Protein 1MDC (pdb70)

CATH classification: 2.40.128.20

B-factor: mean 20.48, std 18.62, range [4.1, 100.0]

Radius of gyration: 13.88 Å; Cα contacts (8 Å, |Δi|>4): 297; chains: 1; bounding box: 25×38×26 Å

Structure (mmCIF, N/CA/C/O backbone):
data_1MDC
#
_entry.id   1MDC
#
_cell.length_a   27.500
_cell.length_b   70.800
_cell.length_c   28.500
_cell.angle_alpha   90.00
_cell.angle_beta   90.50
_cell.angle_gamma   90.00
#
_symmetry.space_group_name_H-M   'P 1 21 1'
#
loop_
_entity.id
_entity.type
_entity.pdbx_description
1 polymer 'INSECT FATTY ACID BINDING PROTEIN'
2 non-polymer 'SULFATE ION'
3 non-polymer 'PALMITIC ACID'
4 water water
#
loop_
_atom_site.group_PDB
_atom_site.id
_atom_site.type_symbol
_atom_site.label_atom_id
_atom_site.label_alt_id
_atom_site.label_comp_id
_atom_site.label_asym_id
_atom_site.label_entity_id
_atom_site.label_seq_id
_atom_site.pdbx_PDB_ins_code
_atom_site.Cartn_x
_atom_site.Cartn_y
_atom_site.Cartn_z
_atom_site.occupancy
_atom_site.B_iso_or_equiv
_atom_site.auth_seq_id
_atom_site.auth_comp_id
_atom_site.auth_asym_id
_atom_site.auth_atom_id
_atom_site.pdbx_PDB_model_num
ATOM 4 N N . SER A 1 2 ? 9.847 38.171 5.060 1.00 8.29 1 SER A N 1
ATOM 5 C CA . SER A 1 2 ? 9.559 38.143 6.508 1.00 10.33 1 SER A CA 1
ATOM 6 C C . SER A 1 2 ? 10.176 36.931 7.227 1.00 9.16 1 SER A C 1
ATOM 7 O O . SER A 1 2 ? 10.474 36.929 8.417 1.00 14.09 1 SER A O 1
ATOM 10 N N . TYR A 1 3 ? 10.357 35.863 6.481 1.00 10.66 2 TYR A N 1
ATOM 11 C CA . TYR A 1 3 ? 10.911 34.638 7.026 1.00 8.89 2 TYR A CA 1
ATOM 12 C C . TYR A 1 3 ? 12.413 34.665 7.268 1.00 11.82 2 TYR A C 1
ATOM 13 O O . TYR A 1 3 ? 12.926 33.885 8.072 1.00 11.94 2 TYR A O 1
ATOM 22 N N . LEU A 1 4 ? 13.124 35.542 6.565 1.00 9.76 3 LEU A N 1
ATOM 23 C CA . LEU A 1 4 ? 14.556 35.621 6.733 1.00 8.89 3 LEU A CA 1
ATOM 24 C C . LEU A 1 4 ? 14.937 35.889 8.175 1.00 14.14 3 LEU A C 1
ATOM 25 O O . LEU A 1 4 ? 14.356 36.759 8.807 1.00 12.33 3 LEU A O 1
ATOM 30 N N . GLY A 1 5 ? 15.906 35.138 8.714 1.00 8.75 4 GLY A N 1
ATOM 31 C CA . GLY A 1 5 ? 16.378 35.297 10.097 1.00 8.39 4 GLY A CA 1
ATOM 32 C C . GLY A 1 5 ? 15.525 34.685 11.211 1.00 11.43 4 GLY A C 1
ATOM 33 O O . GLY A 1 5 ? 15.936 34.738 12.364 1.00 16.90 4 GLY A O 1
ATOM 34 N N . LYS A 1 6 ? 14.355 34.103 10.896 1.00 10.72 5 LYS A N 1
ATOM 35 C CA . LYS A 1 6 ? 13.521 33.501 11.921 1.00 7.09 5 LYS A CA 1
ATOM 36 C C . LYS A 1 6 ? 13.888 32.025 12.053 1.00 12.28 5 LYS A C 1
ATOM 37 O O . LYS A 1 6 ? 14.275 31.393 11.067 1.00 13.39 5 LYS A O 1
ATOM 43 N N . VAL A 1 7 ? 13.753 31.469 13.252 1.00 11.32 6 VAL A N 1
ATOM 44 C CA . VAL A 1 7 ? 14.061 30.060 13.413 1.00 11.21 6 VAL A CA 1
ATOM 45 C C . VAL A 1 7 ? 12.720 29.311 13.370 1.00 13.63 6 VAL A C 1
ATOM 46 O O . VAL A 1 7 ? 11.820 29.621 14.140 1.00 13.70 6 VAL A O 1
ATOM 50 N N . TYR A 1 8 ? 12.573 28.343 12.467 1.00 9.38 7 TYR A N 1
ATOM 51 C CA . TYR A 1 8 ? 11.352 27.565 12.364 1.00 7.87 7 TYR A CA 1
ATOM 52 C C . TYR A 1 8 ? 11.633 26.187 12.958 1.00 7.33 7 TYR A C 1
ATOM 53 O O . TYR A 1 8 ? 12.650 25.577 12.657 1.00 11.46 7 TYR A O 1
ATOM 62 N N . SER A 1 9 ? 10.733 25.727 13.810 1.00 8.97 8 SER A N 1
ATOM 63 C CA . SER A 1 9 ? 10.856 24.439 14.476 1.00 7.59 8 SER A CA 1
ATOM 64 C C . SER A 1 9 ? 9.735 23.512 14.033 1.00 20.97 8 SER A C 1
ATOM 65 O O . SER A 1 9 ? 8.581 23.917 13.895 1.00 11.00 8 SER A O 1
ATOM 68 N N . LEU A 1 10 ? 10.064 22.243 13.840 1.00 10.61 9 LEU A N 1
ATOM 69 C CA . LEU A 1 10 ? 9.054 21.282 13.429 1.00 8.82 9 LEU A CA 1
ATOM 70 C C . LEU A 1 10 ? 7.937 21.078 14.440 1.00 11.51 9 LEU A C 1
ATOM 71 O O . LEU A 1 10 ? 8.195 20.824 15.621 1.00 17.79 9 LEU A O 1
ATOM 76 N N . VAL A 1 11 ? 6.695 21.173 13.967 1.00 11.63 10 VAL A N 1
ATOM 77 C CA . VAL A 1 11 ? 5.558 20.980 14.838 1.00 11.13 10 VAL A CA 1
ATOM 78 C C . VAL A 1 11 ? 4.781 19.709 14.525 1.00 11.28 10 VAL A C 1
ATOM 79 O O . VAL A 1 11 ? 4.170 19.146 15.402 1.00 16.66 10 VAL A O 1
ATOM 83 N N . LYS A 1 12 ? 4.799 19.244 13.287 1.00 8.86 11 LYS A N 1
ATOM 84 C CA . LYS A 1 12 ? 4.057 18.032 12.922 1.00 17.13 11 LYS A CA 1
ATOM 85 C C . LYS A 1 12 ? 4.463 17.587 11.528 1.00 18.66 11 LYS A C 1
ATOM 86 O O . LYS A 1 12 ? 5.005 18.379 10.758 1.00 12.26 11 LYS A O 1
ATOM 92 N N . GLN A 1 13 ? 4.216 16.333 11.183 1.00 10.14 12 GLN A N 1
ATOM 93 C CA . GLN A 1 13 ? 4.575 15.873 9.849 1.00 7.25 12 GLN A CA 1
ATOM 94 C C . GLN A 1 13 ? 3.637 14.721 9.496 1.00 13.16 12 GLN A C 1
ATOM 95 O O . GLN A 1 13 ? 3.132 14.073 10.430 1.00 11.99 12 GLN A O 1
ATOM 101 N N . GLU A 1 14 ? 3.409 14.487 8.189 1.00 9.71 13 GLU A N 1
ATOM 102 C CA . GLU A 1 14 ? 2.532 13.436 7.722 1.00 13.24 13 GLU A CA 1
ATOM 103 C C . GLU A 1 14 ? 3.181 12.683 6.587 1.00 13.68 13 GLU A C 1
ATOM 104 O O . GLU A 1 14 ? 3.794 13.317 5.742 1.00 8.93 13 GLU A O 1
ATOM 110 N N . ASN A 1 15 ? 3.035 11.346 6.571 1.00 11.32 14 ASN A N 1
ATOM 111 C CA . ASN A 1 15 ? 3.589 10.496 5.517 1.00 6.33 14 ASN A CA 1
ATOM 112 C C . ASN A 1 15 ? 5.090 10.582 5.349 1.00 4.67 14 ASN A C 1
ATOM 113 O O . ASN A 1 15 ? 5.613 10.205 4.302 1.00 9.56 14 ASN A O 1
ATOM 118 N N . PHE A 1 16 ? 5.788 11.070 6.372 1.00 10.12 15 PHE A N 1
ATOM 119 C CA . PHE A 1 16 ? 7.229 11.179 6.266 1.00 9.17 15 PHE A CA 1
ATOM 120 C C . PHE A 1 16 ? 7.893 9.803 6.259 1.00 7.84 15 PHE A C 1
ATOM 121 O O . PHE A 1 16 ? 8.854 9.554 5.563 1.00 10.69 15 PHE A O 1
ATOM 129 N N . ASP A 1 17 ? 7.376 8.885 7.031 1.00 8.59 16 ASP A N 1
ATOM 130 C CA . ASP A 1 17 ? 7.979 7.562 7.034 1.00 14.19 16 ASP A CA 1
ATOM 131 C C . ASP A 1 17 ? 7.889 6.912 5.650 1.00 6.12 16 ASP A C 1
ATOM 132 O O . ASP A 1 17 ? 8.789 6.230 5.164 1.00 13.01 16 ASP A O 1
ATOM 137 N N . GLY A 1 18 ? 6.762 7.140 4.990 1.00 10.65 17 GLY A N 1
ATOM 138 C CA . GLY A 1 18 ? 6.503 6.607 3.664 1.00 9.04 17 GLY A CA 1
ATOM 139 C C . GLY A 1 18 ? 7.477 7.142 2.680 1.00 9.37 17 GLY A C 1
ATOM 140 O O . GLY A 1 18 ? 8.005 6.423 1.837 1.00 8.91 17 GLY A O 1
ATOM 141 N N . PHE A 1 19 ? 7.730 8.434 2.796 1.00 8.37 18 PHE A N 1
ATOM 142 C CA . PHE A 1 19 ? 8.683 9.022 1.892 1.00 8.06 18 PHE A CA 1
ATOM 143 C C . PHE A 1 19 ? 10.090 8.447 2.142 1.00 6.66 18 PHE A C 1
ATOM 144 O O . PHE A 1 19 ? 10.820 8.181 1.200 1.00 8.82 18 PHE A O 1
ATOM 152 N N . LEU A 1 20 ? 10.500 8.275 3.400 1.00 8.06 19 LEU A N 1
ATOM 153 C CA . LEU A 1 20 ? 11.841 7.760 3.663 1.00 8.49 19 LEU A CA 1
ATOM 154 C C . LEU A 1 20 ? 12.020 6.332 3.172 1.00 9.66 19 LEU A C 1
ATOM 155 O O . LEU A 1 20 ? 13.112 5.929 2.758 1.00 13.95 19 LEU A O 1
ATOM 160 N N . LYS A 1 21 ? 10.933 5.560 3.213 1.00 10.15 20 LYS A N 1
ATOM 161 C CA . LYS A 1 21 ? 10.997 4.173 2.746 1.00 7.15 20 LYS A CA 1
ATOM 162 C C . LYS A 1 21 ? 11.275 4.164 1.253 1.00 10.01 20 LYS A C 1
ATOM 163 O O . LYS A 1 21 ? 12.058 3.400 0.719 1.00 16.37 20 LYS A O 1
ATOM 169 N N . SER A 1 22 ? 10.623 5.056 0.555 1.00 11.95 21 SER A N 1
ATOM 170 C CA . SER A 1 22 ? 10.792 5.160 -0.876 1.00 6.66 21 SER A CA 1
ATOM 171 C C . SER A 1 22 ? 12.189 5.589 -1.249 1.00 9.73 21 SER A C 1
ATOM 172 O O . SER A 1 22 ? 12.586 5.506 -2.416 1.00 9.34 21 SER A O 1
ATOM 175 N N . ALA A 1 23 ? 12.926 6.053 -0.242 1.00 12.36 22 ALA A N 1
ATOM 176 C CA . ALA A 1 23 ? 14.283 6.494 -0.479 1.00 12.38 22 ALA A CA 1
ATOM 177 C C . ALA A 1 23 ? 15.308 5.378 -0.241 1.00 16.98 22 ALA A C 1
ATOM 178 O O . ALA A 1 23 ? 16.522 5.548 -0.458 1.00 15.77 22 ALA A O 1
ATOM 180 N N . GLY A 1 24 ? 14.811 4.222 0.209 1.00 13.40 23 GLY A N 1
ATOM 181 C CA . GLY A 1 24 ? 15.677 3.079 0.464 1.00 8.97 23 GLY A CA 1
ATOM 182 C C . GLY A 1 24 ? 16.642 3.269 1.636 1.00 15.69 23 GLY A C 1
ATOM 183 O O . GLY A 1 24 ? 17.722 2.672 1.672 1.00 16.67 23 GLY A O 1
ATOM 184 N N . LEU A 1 25 ? 16.277 4.09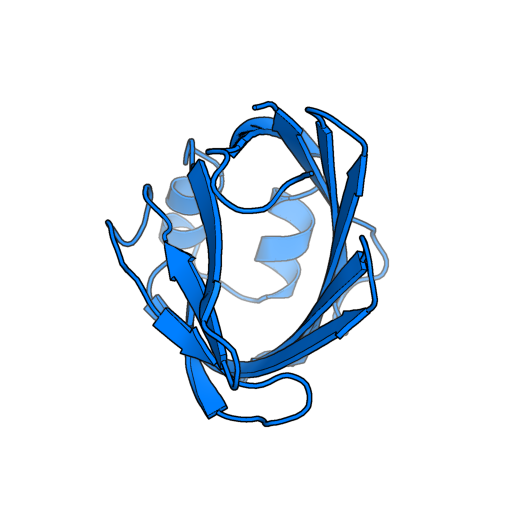2 2.612 1.00 11.40 24 LEU A N 1
ATOM 185 C CA . LEU A 1 25 ? 17.188 4.263 3.729 1.00 9.31 24 LEU A CA 1
ATOM 186 C C . LEU A 1 25 ? 17.078 3.086 4.682 1.00 18.99 24 LEU A C 1
ATOM 187 O O . LEU A 1 25 ? 16.060 2.394 4.734 1.00 12.41 24 LEU A O 1
ATOM 192 N N . SER A 1 26 ? 18.127 2.857 5.460 1.00 15.31 25 SER A N 1
ATOM 193 C CA . SER A 1 26 ? 18.111 1.761 6.424 1.00 9.60 25 SER A CA 1
ATOM 194 C C . SER A 1 26 ? 17.114 2.044 7.560 1.00 15.88 25 SER A C 1
ATOM 195 O O . SER A 1 26 ? 16.814 3.184 7.844 1.00 10.74 25 SER A O 1
ATOM 198 N N . ASP A 1 27 ? 16.585 1.009 8.209 1.00 11.38 26 ASP A N 1
ATOM 199 C CA . ASP A 1 27 ? 15.633 1.175 9.293 1.00 19.46 26 ASP A CA 1
ATOM 200 C C . ASP A 1 27 ? 16.143 2.072 10.422 1.00 18.37 26 ASP A C 1
ATOM 201 O O . ASP A 1 27 ? 15.394 2.842 11.006 1.00 15.11 26 ASP A O 1
ATOM 206 N N . ASP A 1 28 ? 17.416 1.993 10.762 1.00 12.44 27 ASP A N 1
ATOM 207 C CA . ASP A 1 28 ? 17.876 2.848 11.832 1.00 9.35 27 ASP A CA 1
ATOM 208 C C . ASP A 1 28 ? 17.885 4.322 11.446 1.00 12.77 27 ASP A C 1
ATOM 209 O O . ASP A 1 28 ? 17.664 5.201 12.292 1.00 12.75 27 ASP A O 1
ATOM 214 N N . LYS A 1 29 ? 18.179 4.596 10.170 1.00 11.48 28 LYS A N 1
ATOM 215 C CA . LYS A 1 29 ? 18.211 5.980 9.716 1.00 9.87 28 LYS A CA 1
ATOM 216 C C . LYS A 1 29 ? 16.801 6.510 9.665 1.00 12.71 28 LYS A C 1
ATOM 217 O O . LYS A 1 29 ? 16.523 7.671 9.975 1.00 13.55 28 LYS A O 1
ATOM 223 N N . ILE A 1 30 ? 15.902 5.625 9.263 1.00 8.66 29 ILE A N 1
ATOM 224 C CA . ILE A 1 30 ? 14.521 5.997 9.185 1.00 10.91 29 ILE A CA 1
ATOM 225 C C . ILE A 1 30 ? 14.006 6.344 10.577 1.00 18.06 29 ILE A C 1
ATOM 226 O O . ILE A 1 30 ? 13.342 7.342 10.782 1.00 11.34 29 ILE A O 1
ATOM 231 N N . GLN A 1 31 ? 14.321 5.526 11.566 1.00 10.09 30 GLN A N 1
ATOM 232 C CA . GLN A 1 31 ? 13.879 5.788 12.928 1.00 15.63 30 GLN A CA 1
ATOM 233 C C . GLN A 1 31 ? 14.446 7.108 13.477 1.00 24.92 30 GLN A C 1
ATOM 234 O O . GLN A 1 31 ? 13.765 7.891 14.141 1.00 15.65 30 GLN A O 1
ATOM 240 N N . ALA A 1 32 ? 15.716 7.356 13.214 1.00 13.68 31 ALA A N 1
ATOM 241 C CA . ALA A 1 32 ? 16.314 8.566 13.697 1.00 11.82 31 ALA A CA 1
ATOM 242 C C . ALA A 1 32 ? 15.667 9.774 13.033 1.00 13.21 31 ALA A C 1
ATOM 243 O O . ALA A 1 32 ? 15.331 10.758 13.679 1.00 15.23 31 ALA A O 1
ATOM 245 N N . LEU A 1 33 ? 15.475 9.719 11.724 1.00 9.71 32 LEU A N 1
ATOM 246 C CA . LEU A 1 33 ? 14.870 10.861 11.049 1.00 9.38 32 LEU A CA 1
ATOM 247 C C . LEU A 1 33 ? 13.460 11.165 11.480 1.00 10.70 32 LEU A C 1
ATOM 248 O O . LEU A 1 33 ? 13.064 12.328 11.629 1.00 16.24 32 LEU A O 1
ATOM 253 N N . VAL A 1 34 ? 12.674 10.118 11.678 1.00 9.94 33 VAL A N 1
ATOM 254 C CA . VAL A 1 34 ? 11.301 10.353 12.075 1.00 11.78 33 VAL A CA 1
ATOM 255 C C . VAL A 1 34 ? 11.199 10.852 13.497 1.00 8.34 33 VAL A C 1
ATOM 256 O O . VAL A 1 34 ? 10.218 11.466 13.876 1.00 16.38 33 VAL A O 1
ATOM 260 N N 1 SER A 1 35 ? 12.199 10.585 14.297 0.50 24.42 34 SER A N 1
ATOM 261 N N 2 SER A 1 35 ? 12.213 10.573 14.268 0.50 24.39 34 SER A N 1
ATOM 262 C CA 1 SER A 1 35 ? 12.098 11.031 15.681 0.50 32.26 34 SER A CA 1
ATOM 263 C CA 2 SER A 1 35 ? 12.059 11.029 15.696 0.50 32.12 34 SER A CA 1
ATOM 264 C C 1 SER A 1 35 ? 12.693 12.451 15.853 0.50 45.93 34 SER A C 1
ATOM 265 C C 2 SER A 1 35 ? 12.671 12.501 15.834 0.50 45.99 34 SER A C 1
ATOM 266 O O 1 SER A 1 35 ? 12.541 13.056 16.920 0.50 40.15 34 SER A O 1
ATOM 267 O O 2 SER A 1 35 ? 12.472 13.148 16.910 0.50 41.49 34 SER A O 1
ATOM 272 N N . ASP A 1 36 ? 13.385 12.948 14.833 1.00 11.98 35 ASP A N 1
ATOM 273 C CA . ASP A 1 36 ? 14.019 14.264 14.949 1.00 11.04 35 ASP A CA 1
ATOM 274 C C . ASP A 1 36 ? 13.061 15.416 15.188 1.00 11.68 35 ASP A C 1
ATOM 275 O O . ASP A 1 36 ? 11.901 15.330 14.820 1.00 9.89 35 ASP A O 1
ATOM 280 N N . LYS A 1 37 ? 13.565 16.497 15.790 1.00 12.00 36 LYS A N 1
ATOM 281 C CA . LYS A 1 37 ? 12.772 17.700 16.043 1.00 9.84 36 LYS A CA 1
ATOM 282 C C . LYS A 1 37 ? 13.684 18.817 15.512 1.00 8.21 36 LYS A C 1
ATOM 283 O O . LYS A 1 37 ? 14.235 19.608 16.281 1.00 11.73 36 LYS A O 1
ATOM 289 N N . PRO A 1 38 ? 13.878 18.858 14.195 1.00 12.48 37 PRO A N 1
ATOM 290 C CA . PRO A 1 38 ? 14.754 19.853 13.588 1.00 10.80 37 PRO A CA 1
ATOM 291 C C . PRO A 1 38 ? 14.234 21.278 13.570 1.00 10.75 37 PRO A C 1
ATOM 292 O O . PRO A 1 38 ? 13.038 21.528 13.707 1.00 9.63 37 PRO A O 1
ATOM 296 N N . THR A 1 39 ? 15.171 22.211 13.396 1.00 11.03 38 THR A N 1
ATOM 297 C CA . THR A 1 39 ? 14.891 23.639 13.306 1.00 11.16 38 THR A CA 1
ATOM 298 C C . THR A 1 39 ? 15.656 24.128 12.099 1.00 8.28 38 THR A C 1
ATOM 299 O O . THR A 1 39 ? 16.673 23.535 11.715 1.00 10.29 38 THR A O 1
ATOM 303 N N . GLN A 1 40 ? 15.184 25.199 11.483 1.00 8.10 39 GLN A N 1
ATOM 304 C CA . GLN A 1 40 ? 15.898 25.719 10.337 1.00 4.69 39 GLN A CA 1
ATOM 305 C C . GLN A 1 40 ? 15.752 27.244 10.220 1.00 13.31 39 GLN A C 1
ATOM 306 O O . GLN A 1 40 ? 14.683 27.797 10.481 1.00 11.08 39 GLN A O 1
ATOM 312 N N . LYS A 1 41 ? 16.836 27.926 9.852 1.00 12.95 40 LYS A N 1
ATOM 313 C CA . LYS A 1 41 ? 16.858 29.379 9.727 1.00 9.78 40 LYS A CA 1
ATOM 314 C C . LYS A 1 41 ? 17.567 29.728 8.450 1.00 5.96 40 LYS A C 1
ATOM 315 O O . LYS A 1 41 ? 18.639 29.196 8.212 1.00 8.83 40 LYS A O 1
ATOM 321 N N . MET A 1 42 ? 16.962 30.601 7.638 1.00 9.01 41 MET A N 1
ATOM 322 C CA . MET A 1 42 ? 17.532 31.032 6.357 1.00 6.54 41 MET A CA 1
ATOM 323 C C . MET A 1 42 ? 17.904 32.509 6.413 1.00 14.65 41 MET A C 1
ATOM 324 O O . MET A 1 42 ? 17.149 33.260 7.014 1.00 9.13 41 MET A O 1
ATOM 329 N N . GLU A 1 43 ? 19.045 32.892 5.805 1.00 12.83 42 GLU A N 1
ATOM 330 C CA . GLU A 1 43 ? 19.560 34.265 5.755 1.00 17.36 42 GLU A CA 1
ATOM 331 C C . GLU A 1 43 ? 19.982 34.601 4.337 1.00 25.96 42 GLU A C 1
ATOM 332 O O . GLU A 1 43 ? 20.381 33.716 3.597 1.00 14.36 42 GLU A O 1
ATOM 338 N N . ALA A 1 44 ? 19.866 35.881 3.967 1.00 14.43 43 ALA A N 1
ATOM 339 C CA . ALA A 1 44 ? 20.247 36.379 2.641 1.00 12.95 43 ALA A CA 1
ATOM 340 C C . ALA A 1 44 ? 21.570 37.100 2.823 1.00 27.71 43 ALA A C 1
ATOM 341 O O . ALA A 1 44 ? 21.783 37.801 3.813 1.00 19.88 43 ALA A O 1
ATOM 343 N N . ASN A 1 45 ? 22.475 36.899 1.887 1.00 21.92 44 ASN A N 1
ATOM 344 C CA . ASN A 1 45 ? 23.785 37.491 1.939 1.00 28.37 44 ASN A CA 1
ATOM 345 C C . ASN A 1 45 ? 24.144 38.145 0.627 1.00 39.80 44 ASN A C 1
ATOM 346 O O . ASN A 1 45 ? 25.273 38.092 0.150 1.00 44.35 44 ASN A O 1
ATOM 351 N N . GLY A 1 46 ? 23.153 38.766 0.031 1.00 23.83 45 GLY A N 1
ATOM 352 C CA . GLY A 1 46 ? 23.383 39.430 -1.221 1.00 23.66 45 GLY A CA 1
ATOM 353 C C . GLY A 1 46 ? 23.342 38.449 -2.363 1.00 100.00 45 GLY A C 1
ATOM 354 O O . GLY A 1 46 ? 22.285 38.109 -2.884 1.00 37.91 45 GLY A O 1
ATOM 355 N N . ASP A 1 47 ? 24.529 38.004 -2.717 1.00 28.10 46 ASP A N 1
ATOM 356 C CA . ASP A 1 47 ? 24.751 37.060 -3.779 1.00 44.86 46 ASP A CA 1
ATOM 357 C C . ASP A 1 47 ? 24.340 35.612 -3.418 1.00 26.31 46 ASP A C 1
ATOM 358 O O . ASP A 1 47 ? 23.960 34.831 -4.287 1.00 33.86 46 ASP A O 1
ATOM 363 N N . SER A 1 48 ? 24.404 35.232 -2.136 1.00 28.95 47 SER A N 1
ATOM 364 C CA . SER A 1 48 ? 24.046 33.879 -1.731 1.00 22.61 47 SER A CA 1
ATOM 365 C C . SER A 1 48 ? 23.116 33.835 -0.520 1.00 36.18 47 SER A C 1
ATOM 366 O O . SER A 1 48 ? 22.820 34.829 0.123 1.00 16.59 47 SER A O 1
ATOM 369 N N . TYR A 1 49 ? 22.636 32.662 -0.199 1.00 10.04 48 TYR A N 1
ATOM 370 C CA . TYR A 1 49 ? 21.765 32.500 0.939 1.00 8.12 48 TYR A CA 1
ATOM 371 C C . TYR A 1 49 ? 22.479 31.486 1.832 1.00 11.61 48 TYR A C 1
ATOM 372 O O . TYR A 1 49 ? 23.352 30.759 1.341 1.00 15.33 48 TYR A O 1
ATOM 381 N N . SER A 1 50 ? 22.097 31.454 3.108 1.00 9.26 49 SER A N 1
ATOM 382 C CA . SER A 1 50 ? 22.668 30.539 4.093 1.00 10.32 49 SER A CA 1
ATOM 383 C C . SER A 1 50 ? 21.524 29.858 4.818 1.00 21.40 49 SER A C 1
ATOM 384 O O . SER A 1 50 ? 20.546 30.513 5.155 1.00 15.71 49 SER A O 1
ATOM 387 N N . ASN A 1 51 ? 21.651 28.560 5.072 1.00 13.38 50 ASN A N 1
ATOM 388 C CA . ASN A 1 51 ? 20.634 27.809 5.781 1.00 7.28 50 ASN A CA 1
ATOM 389 C C . ASN A 1 51 ? 21.299 27.148 6.966 1.00 8.39 50 ASN A C 1
ATOM 390 O O . ASN A 1 51 ? 22.275 26.420 6.803 1.00 10.50 50 ASN A O 1
ATOM 395 N N . THR A 1 52 ? 20.790 27.420 8.155 1.00 6.80 51 THR A N 1
ATOM 396 C CA . THR A 1 52 ? 21.335 26.839 9.363 1.00 9.39 51 THR A CA 1
ATOM 397 C C . THR A 1 52 ? 20.297 25.851 9.876 1.00 20.84 51 THR A C 1
ATOM 398 O O . THR A 1 52 ? 19.146 26.224 10.073 1.00 11.96 51 THR A O 1
ATOM 402 N N 1 SER A 1 53 ? 20.702 24.592 10.075 0.50 32.16 52 SER A N 1
ATOM 403 N N 2 SER A 1 53 ? 20.727 24.587 10.045 0.50 32.58 52 SER A N 1
ATOM 404 C CA 1 SER A 1 53 ? 19.805 23.529 10.546 0.50 29.50 52 SER A CA 1
ATOM 405 C CA 2 SER A 1 53 ? 19.751 23.479 10.525 0.50 28.58 52 SER A CA 1
ATOM 406 C C 1 SER A 1 53 ? 20.395 22.845 11.797 0.50 38.07 52 SER A C 1
ATOM 407 C C 2 SER A 1 53 ? 20.396 22.793 11.792 0.50 37.13 52 SER A C 1
ATOM 408 O O 1 SER A 1 53 ? 21.614 22.769 11.934 0.50 39.44 52 SER A O 1
ATOM 409 O O 2 SER A 1 53 ? 21.653 22.744 11.894 0.50 39.42 52 SER A O 1
ATOM 414 N N . THR A 1 54 ? 19.498 22.357 12.687 1.00 10.05 53 THR A N 1
ATOM 415 C CA . THR A 1 54 ? 19.892 21.643 13.907 1.00 12.25 53 THR A CA 1
ATOM 416 C C . THR A 1 54 ? 19.077 20.349 13.885 1.00 32.67 53 THR A C 1
ATOM 417 O O . THR A 1 54 ? 18.103 20.223 13.125 1.00 14.48 53 THR A O 1
ATOM 421 N N . GLY A 1 55 ? 19.452 19.384 14.716 1.00 11.76 54 GLY A N 1
ATOM 422 C CA . GLY A 1 55 ? 18.727 18.119 14.798 1.00 22.96 54 GLY A CA 1
ATOM 423 C C . GLY A 1 55 ? 19.584 16.920 14.455 1.00 26.31 54 GLY A C 1
ATOM 424 O O . GLY A 1 55 ? 20.783 16.945 14.658 1.00 17.52 54 GLY A O 1
ATOM 425 N N . GLY A 1 56 ? 18.943 15.879 13.938 1.00 24.07 55 GLY A N 1
ATOM 426 C CA . GLY A 1 56 ? 19.584 14.642 13.511 1.00 100.00 55 GLY A CA 1
ATOM 427 C C . GLY A 1 56 ? 20.564 15.086 12.423 1.00 35.91 55 GLY A C 1
ATOM 428 O O . GLY A 1 56 ? 20.224 15.862 11.517 1.00 56.47 55 GLY A O 1
ATOM 429 N N . GLY A 1 57 ? 21.770 14.559 12.553 1.00 100.00 56 GLY A N 1
ATOM 430 C CA . GLY A 1 57 ? 22.832 14.881 11.627 1.00 100.00 56 GLY A CA 1
ATOM 431 C C . GLY A 1 57 ? 23.546 16.124 12.158 1.00 100.00 56 GLY A C 1
ATOM 432 O O . GLY A 1 57 ? 24.447 16.637 11.495 1.00 100.00 56 GLY A O 1
ATOM 433 N N . GLY A 1 58 ? 23.163 16.583 13.372 1.00 100.00 57 GLY A N 1
ATOM 434 C CA . GLY A 1 58 ? 23.804 17.733 13.950 1.00 30.30 57 GLY A CA 1
ATOM 435 C C . GLY A 1 58 ? 23.493 19.104 13.353 1.00 100.00 57 GLY A C 1
ATOM 436 O O . GLY A 1 58 ? 22.668 19.268 12.452 1.00 36.40 57 GLY A O 1
ATOM 437 N N . ALA A 1 59 ? 24.199 20.104 13.921 1.00 27.76 58 ALA A N 1
ATOM 438 C CA . ALA A 1 59 ? 24.110 21.514 13.546 1.00 26.01 58 ALA A CA 1
ATOM 439 C C . ALA A 1 59 ? 25.076 21.916 12.411 1.00 41.54 58 ALA A C 1
ATOM 440 O O . ALA A 1 59 ? 26.277 21.622 12.440 1.00 43.76 58 ALA A O 1
ATOM 442 N N . LYS A 1 60 ? 24.536 22.604 11.389 1.00 22.18 59 LYS A N 1
ATOM 443 C CA . LYS A 1 60 ? 25.322 23.059 10.239 1.00 24.13 59 LYS A CA 1
ATOM 444 C C . LYS A 1 60 ? 24.745 24.283 9.543 1.00 19.70 59 LYS A C 1
ATOM 445 O O . LYS A 1 60 ? 23.531 24.502 9.572 1.00 13.40 59 LYS A O 1
ATOM 451 N N . THR A 1 61 ? 25.651 25.051 8.927 1.00 13.14 60 THR A N 1
ATOM 452 C CA . THR A 1 61 ? 25.301 26.239 8.180 1.00 9.98 60 THR A CA 1
ATOM 453 C C . THR A 1 61 ? 25.894 26.127 6.789 1.00 15.74 60 THR A C 1
ATOM 454 O O . THR A 1 61 ? 27.111 26.152 6.657 1.00 24.36 60 THR A O 1
ATOM 458 N N . VAL A 1 62 ? 25.051 25.980 5.753 1.00 6.63 61 VAL A N 1
ATOM 459 C CA . VAL A 1 62 ? 25.513 25.848 4.370 1.00 5.16 61 VAL A CA 1
ATOM 460 C C . VAL A 1 62 ? 25.050 27.030 3.503 1.00 12.78 61 VAL A C 1
ATOM 461 O O . VAL A 1 62 ? 23.945 27.540 3.675 1.00 12.79 61 VAL A O 1
ATOM 465 N N . SER A 1 63 ? 25.893 27.479 2.571 1.00 11.30 62 SER A N 1
ATOM 466 C CA . SER A 1 63 ? 25.556 28.610 1.696 1.00 10.70 62 SER A CA 1
ATOM 467 C C . SER A 1 63 ? 25.339 28.115 0.290 1.00 19.00 62 SER A C 1
ATOM 468 O O . SER A 1 63 ? 25.934 27.101 -0.135 1.00 14.13 62 SER A O 1
ATOM 471 N N . PHE A 1 64 ? 24.499 28.848 -0.437 1.00 9.31 63 PHE A N 1
ATOM 472 C CA . PHE A 1 64 ? 24.231 28.458 -1.805 1.00 14.89 63 PHE A CA 1
ATOM 473 C C . PHE A 1 64 ? 23.694 29.636 -2.567 1.00 11.96 63 PHE A C 1
ATOM 474 O O . PHE A 1 64 ? 23.326 30.631 -1.949 1.00 12.06 63 PHE A O 1
ATOM 482 N N . LYS A 1 65 ? 23.675 29.466 -3.894 1.00 10.90 64 LYS A N 1
ATOM 483 C CA . LYS A 1 65 ? 23.166 30.424 -4.877 1.00 20.15 64 LYS A CA 1
ATOM 484 C C . LYS A 1 65 ? 21.963 29.782 -5.541 1.00 21.66 64 LYS A C 1
ATOM 485 O O . LYS A 1 65 ? 21.997 28.601 -5.840 1.00 11.00 64 LYS A O 1
ATOM 491 N N . SER A 1 66 ? 20.915 30.562 -5.771 1.00 11.30 65 SER A N 1
ATOM 492 C CA . SER A 1 66 ? 19.718 30.054 -6.419 1.00 7.68 65 SER A CA 1
ATOM 493 C C . SER A 1 66 ? 20.013 29.571 -7.838 1.00 22.08 65 SER A C 1
ATOM 494 O O . SER A 1 66 ? 20.638 30.269 -8.613 1.00 11.95 65 SER A O 1
ATOM 497 N N . GLY A 1 67 ? 19.590 28.367 -8.211 1.00 8.58 66 GLY A N 1
ATOM 498 C CA . GLY A 1 67 ? 19.841 27.886 -9.560 1.00 6.18 66 GLY A CA 1
ATOM 499 C C . GLY A 1 67 ? 21.149 27.149 -9.796 1.00 11.45 66 GLY A C 1
ATOM 500 O O . GLY A 1 67 ? 21.422 26.705 -10.908 1.00 14.72 66 GLY A O 1
ATOM 501 N N . VAL A 1 68 ? 21.966 27.005 -8.768 1.00 9.90 67 VAL A N 1
ATOM 502 C CA . VAL A 1 68 ? 23.241 26.329 -8.950 1.00 11.57 67 VAL A CA 1
ATOM 503 C C . VAL A 1 68 ? 23.302 25.012 -8.202 1.00 11.28 67 VAL A C 1
ATOM 504 O O . VAL A 1 68 ? 23.112 24.938 -7.006 1.00 14.14 67 VAL A O 1
ATOM 508 N N . GLU A 1 69 ? 23.583 23.960 -8.919 1.00 9.33 68 GLU A N 1
ATOM 509 C CA . GLU A 1 69 ? 23.663 22.666 -8.274 1.00 7.45 68 GLU A CA 1
ATOM 510 C C . GLU A 1 69 ? 24.984 22.482 -7.555 1.00 13.26 68 GLU A C 1
ATOM 511 O O . GLU A 1 69 ? 26.007 22.985 -8.005 1.00 12.51 68 GLU A O 1
ATOM 517 N N . PHE A 1 70 ? 24.981 21.745 -6.449 1.00 10.13 69 PHE A N 1
ATOM 518 C CA . PHE A 1 70 ? 26.213 21.510 -5.718 1.00 8.29 69 PHE A CA 1
ATOM 519 C C . PHE A 1 70 ? 26.175 20.174 -4.978 1.00 10.27 69 PHE A C 1
ATOM 520 O O . PHE A 1 70 ? 25.097 19.685 -4.645 1.00 10.92 69 PHE A O 1
ATOM 528 N N . ASP A 1 71 ? 27.356 19.595 -4.728 1.00 8.60 70 ASP A N 1
ATOM 529 C CA . ASP A 1 71 ? 27.477 18.345 -4.012 1.00 12.44 70 ASP A CA 1
ATOM 530 C C . ASP A 1 71 ? 27.115 18.669 -2.577 1.00 12.18 70 ASP A C 1
ATOM 531 O O . ASP A 1 71 ? 27.538 19.682 -2.011 1.00 8.24 70 ASP A O 1
ATOM 536 N N . ASP A 1 72 ? 26.303 17.817 -1.975 1.00 6.45 71 ASP A N 1
ATOM 537 C CA . ASP A 1 72 ? 25.84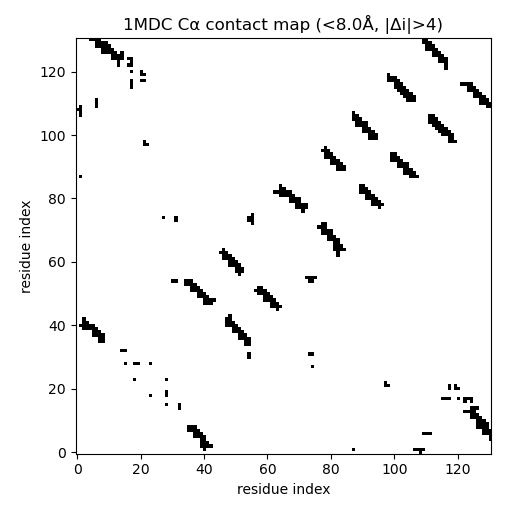9 18.054 -0.605 1.00 11.02 71 ASP A CA 1
ATOM 538 C C . ASP A 1 72 ? 25.577 16.780 0.211 1.00 8.64 71 ASP A C 1
ATOM 539 O O . ASP A 1 72 ? 25.587 15.687 -0.324 1.00 11.18 71 ASP A O 1
ATOM 544 N N . VAL A 1 73 ? 25.346 16.964 1.511 1.00 10.23 72 VAL A N 1
ATOM 545 C CA . VAL A 1 73 ? 25.055 15.883 2.436 1.00 9.72 72 VAL A CA 1
ATOM 546 C C . VAL A 1 73 ? 23.872 16.345 3.268 1.00 8.17 72 VAL A C 1
ATOM 547 O O . VAL A 1 73 ? 23.949 17.378 3.924 1.00 10.30 72 VAL A O 1
ATOM 551 N N . ILE A 1 74 ? 22.773 15.602 3.223 1.00 11.30 73 ILE A N 1
ATOM 552 C CA . ILE A 1 74 ? 21.582 15.960 3.975 1.00 15.65 73 ILE A CA 1
ATOM 553 C C . ILE A 1 74 ? 21.028 14.796 4.789 1.00 22.66 73 ILE A C 1
ATOM 554 O O . ILE A 1 74 ? 21.481 13.645 4.684 1.00 14.58 73 ILE A O 1
ATOM 559 N N . GLY A 1 75 ? 20.024 15.081 5.610 1.00 17.04 74 GLY A N 1
ATOM 560 C CA . GLY A 1 75 ? 19.452 14.012 6.390 1.00 20.37 74 GLY A CA 1
ATOM 561 C C . GLY A 1 75 ? 20.448 13.432 7.351 1.00 17.27 74 GLY A C 1
ATOM 562 O O . GLY A 1 75 ? 21.124 14.142 8.071 1.00 20.10 74 GLY A O 1
ATOM 563 N N . ALA A 1 76 ? 20.532 12.131 7.362 1.00 27.14 75 ALA A N 1
ATOM 564 C CA . ALA A 1 76 ? 21.444 11.491 8.259 1.00 29.81 75 ALA A CA 1
ATOM 565 C C . ALA A 1 76 ? 22.632 10.966 7.515 1.00 26.81 75 ALA A C 1
ATOM 566 O O . ALA A 1 76 ? 22.920 9.787 7.555 1.00 31.84 75 ALA A O 1
ATOM 568 N N . GLY A 1 77 ? 23.301 11.867 6.824 1.00 21.09 76 GLY A N 1
ATOM 569 C CA . GLY A 1 77 ? 24.490 11.553 6.057 1.00 10.68 76 GLY A CA 1
ATOM 570 C C . GLY A 1 77 ? 24.333 11.115 4.613 1.00 19.34 76 GLY A C 1
ATOM 571 O O . GLY A 1 77 ? 25.263 10.496 4.096 1.00 16.83 76 GLY A O 1
ATOM 572 N N . ASP A 1 78 ? 23.209 11.427 3.958 1.00 9.42 77 ASP A N 1
ATOM 573 C CA . ASP A 1 78 ? 22.981 11.019 2.581 1.00 9.82 77 ASP A CA 1
ATOM 574 C C . ASP A 1 78 ? 23.656 11.936 1.585 1.00 10.73 77 ASP A C 1
ATOM 575 O O . ASP A 1 78 ? 23.474 13.136 1.670 1.00 11.34 77 ASP A O 1
ATOM 580 N N . SER A 1 79 ? 24.420 11.354 0.660 1.00 10.53 78 SER A N 1
ATOM 581 C CA . SER A 1 79 ? 25.133 12.135 -0.359 1.00 15.66 78 SER A CA 1
ATOM 582 C C . SER A 1 79 ? 24.235 12.470 -1.508 1.00 22.52 78 SER A C 1
ATOM 583 O O . SER A 1 79 ? 23.664 11.584 -2.104 1.00 16.45 78 SER A O 1
ATOM 586 N N . VAL A 1 80 ? 24.101 13.734 -1.845 1.00 7.18 79 VAL A N 1
ATOM 587 C CA . VAL A 1 80 ? 23.246 14.061 -2.977 1.00 6.06 79 VAL A CA 1
ATOM 588 C C . VAL A 1 80 ? 23.790 15.264 -3.751 1.00 10.61 79 VAL A C 1
ATOM 589 O O . VAL A 1 80 ? 24.799 15.863 -3.390 1.00 10.55 79 VAL A O 1
ATOM 593 N N . LYS A 1 81 ? 23.108 15.608 -4.826 1.00 7.83 80 LYS A N 1
ATOM 594 C CA . LYS A 1 81 ? 23.433 16.758 -5.626 1.00 11.15 80 LYS A CA 1
ATOM 595 C C . LYS A 1 81 ? 22.215 17.641 -5.247 1.00 17.81 80 LYS A C 1
ATOM 596 O O . LYS A 1 81 ? 21.072 17.210 -5.442 1.00 9.22 80 LYS A O 1
ATOM 602 N N . SER A 1 82 ? 22.389 18.844 -4.676 1.00 10.86 81 SER A N 1
ATOM 603 C CA . SER A 1 82 ? 21.205 19.649 -4.317 1.00 12.33 81 SER A CA 1
ATOM 604 C C . SER A 1 82 ? 21.114 20.869 -5.219 1.00 8.50 81 SER A C 1
ATOM 605 O O . SER A 1 82 ? 22.122 21.322 -5.750 1.00 10.52 81 SER A O 1
ATOM 608 N N . MET A 1 83 ? 19.926 21.412 -5.384 1.00 7.56 82 MET A N 1
ATOM 609 C CA . MET A 1 83 ? 19.750 22.605 -6.180 1.00 8.53 82 MET A CA 1
ATOM 610 C C . MET A 1 83 ? 18.594 23.370 -5.563 1.00 12.13 82 MET A C 1
ATOM 611 O O . MET A 1 83 ? 17.485 22.844 -5.498 1.00 14.09 82 MET A O 1
ATOM 616 N N . TYR A 1 84 ? 18.816 24.587 -5.082 1.00 8.89 83 TYR A N 1
ATOM 617 C CA . TYR A 1 84 ? 17.696 25.289 -4.523 1.00 7.31 83 TYR A CA 1
ATOM 618 C C . TYR A 1 84 ? 17.361 26.442 -5.462 1.00 14.98 83 TYR A C 1
ATOM 619 O O . TYR A 1 84 ? 18.254 27.024 -6.054 1.00 12.12 83 TYR A O 1
ATOM 628 N N . THR A 1 85 ? 16.071 26.749 -5.584 1.00 10.73 84 THR A N 1
ATOM 629 C CA . THR A 1 85 ? 15.502 27.838 -6.379 1.00 9.21 84 THR A CA 1
ATOM 630 C C . THR A 1 85 ? 14.792 28.678 -5.323 1.00 18.87 84 THR A C 1
ATOM 631 O O . THR A 1 85 ? 13.933 28.124 -4.624 1.00 15.79 84 THR A O 1
ATOM 635 N N . VAL A 1 86 ? 15.171 29.969 -5.186 1.00 15.24 85 VAL A N 1
ATOM 636 C CA . VAL A 1 86 ? 14.581 30.917 -4.227 1.00 11.41 85 VAL A CA 1
ATOM 637 C C . VAL A 1 86 ? 13.699 31.845 -5.069 1.00 17.81 85 VAL A C 1
ATOM 638 O O . VAL A 1 86 ? 14.218 32.499 -5.991 1.00 13.67 85 VAL A O 1
ATOM 642 N N . ASP A 1 87 ? 12.377 31.879 -4.802 1.00 8.69 86 ASP A N 1
ATOM 643 C CA . ASP A 1 87 ? 11.467 32.705 -5.597 1.00 11.03 86 ASP A CA 1
ATOM 644 C C . ASP A 1 87 ? 10.447 33.253 -4.663 1.00 15.43 86 ASP A C 1
ATOM 645 O O . ASP A 1 87 ? 9.390 32.676 -4.418 1.00 10.25 86 ASP A O 1
ATOM 650 N N . GLY A 1 88 ? 10.818 34.381 -4.120 1.00 9.97 87 GLY A N 1
ATOM 651 C CA . GLY A 1 88 ? 9.950 35.044 -3.173 1.00 13.38 87 GLY A CA 1
ATOM 652 C C . GLY A 1 88 ? 9.794 34.238 -1.863 1.00 10.76 87 GLY A C 1
ATOM 653 O O . GLY A 1 88 ? 10.744 33.949 -1.149 1.00 17.74 87 GLY A O 1
ATOM 654 N N . ASN A 1 89 ? 8.557 33.881 -1.543 1.00 7.39 88 ASN A N 1
ATOM 655 C CA . ASN A 1 89 ? 8.276 33.133 -0.330 1.00 10.98 88 ASN A CA 1
ATOM 656 C C . ASN A 1 89 ? 8.331 31.613 -0.580 1.00 11.85 88 ASN A C 1
ATOM 657 O O . ASN A 1 89 ? 8.057 30.844 0.323 1.00 12.00 88 ASN A O 1
ATOM 662 N N . VAL A 1 90 ? 8.672 31.187 -1.785 1.00 8.44 89 VAL A N 1
ATOM 663 C CA . VAL A 1 90 ? 8.742 29.754 -2.080 1.00 7.60 89 VAL A CA 1
ATOM 664 C C . VAL A 1 90 ? 10.177 29.344 -2.373 1.00 7.24 89 VAL A C 1
ATOM 665 O O . VAL A 1 90 ? 10.772 29.889 -3.302 1.00 12.96 89 VAL A O 1
ATOM 669 N N . VAL A 1 91 ? 10.726 28.399 -1.605 1.00 5.88 90 VAL A N 1
ATOM 670 C CA . VAL A 1 91 ? 12.084 27.921 -1.821 1.00 11.30 90 VAL A CA 1
ATOM 671 C C . VAL A 1 91 ? 11.922 26.451 -2.242 1.00 14.88 90 VAL A C 1
ATOM 672 O O . VAL A 1 91 ? 11.296 25.716 -1.491 1.00 8.65 90 VAL A O 1
ATOM 676 N N . THR A 1 92 ? 12.433 26.028 -3.408 1.00 7.87 91 THR A N 1
ATOM 677 C CA . THR A 1 92 ? 12.275 24.645 -3.834 1.00 8.74 91 THR A CA 1
ATOM 678 C C . THR A 1 92 ? 13.621 24.009 -3.839 1.00 12.20 91 THR A C 1
ATOM 679 O O . THR A 1 92 ? 14.541 24.537 -4.429 1.00 12.55 91 THR A O 1
ATOM 683 N N . HIS A 1 93 ? 13.738 22.888 -3.175 1.00 5.83 92 HIS A N 1
ATOM 684 C CA . HIS A 1 93 ? 15.007 22.195 -3.134 1.00 7.05 92 HIS A CA 1
ATOM 685 C C . HIS A 1 93 ? 14.859 20.906 -3.885 1.00 1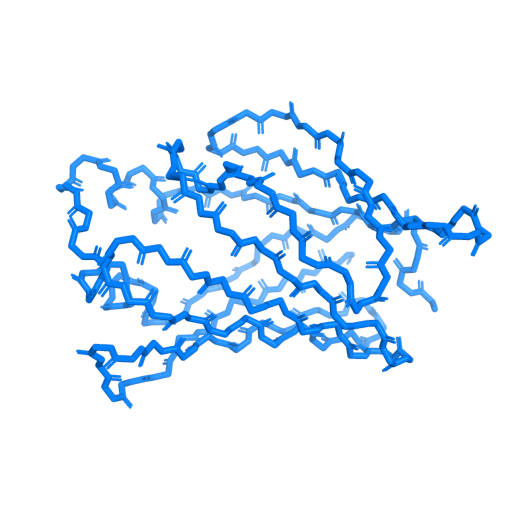4.11 92 HIS A C 1
ATOM 686 O O . HIS A 1 93 ? 14.044 20.095 -3.461 1.00 11.29 92 HIS A O 1
ATOM 693 N N . VAL A 1 94 ? 15.603 20.735 -4.978 1.00 9.66 93 VAL A N 1
ATOM 694 C CA . VAL A 1 94 ? 15.515 19.516 -5.754 1.00 21.33 93 VAL A CA 1
ATOM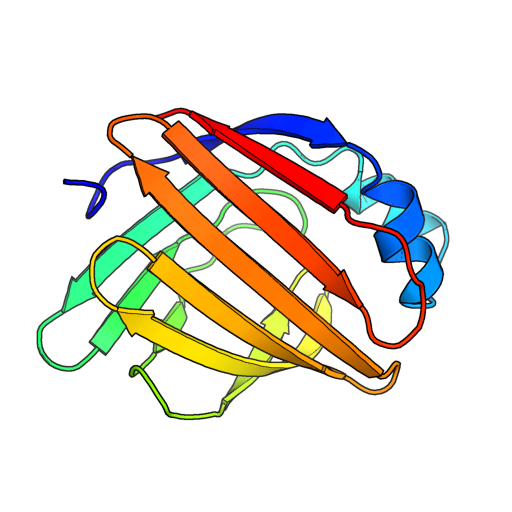 695 C C . VAL A 1 94 ? 16.729 18.716 -5.378 1.00 12.19 93 VAL A C 1
ATOM 696 O O . VAL A 1 94 ? 17.814 19.296 -5.358 1.00 6.84 93 VAL A O 1
ATOM 700 N N . VAL A 1 95 ? 16.574 17.422 -5.071 1.00 7.56 94 VAL A N 1
ATOM 701 C CA . VAL A 1 95 ? 17.777 16.691 -4.697 1.00 13.59 94 VAL A CA 1
ATOM 702 C C . VAL A 1 95 ? 17.881 15.452 -5.532 1.00 18.43 94 VAL A C 1
ATOM 703 O O . VAL A 1 95 ? 16.861 14.813 -5.750 1.00 14.43 94 VAL A O 1
ATOM 707 N N . LYS A 1 96 ? 19.088 15.123 -5.996 1.00 9.35 95 LYS A N 1
ATOM 708 C CA . LYS A 1 96 ? 19.281 13.918 -6.826 1.00 12.14 95 LYS A CA 1
ATOM 709 C C . LYS A 1 96 ? 20.215 12.978 -6.093 1.00 14.62 95 LYS A C 1
ATOM 710 O O . LYS A 1 96 ? 21.320 13.364 -5.768 1.00 10.40 95 LYS A O 1
ATOM 716 N N . GLY A 1 97 ? 19.799 11.756 -5.808 1.00 12.79 96 GLY A N 1
ATOM 717 C CA . GLY A 1 97 ? 20.686 10.854 -5.096 1.00 14.62 96 GLY A CA 1
ATOM 718 C C . GLY A 1 97 ? 20.728 9.525 -5.804 1.00 23.50 96 GLY A C 1
ATOM 719 O O . GLY A 1 97 ? 20.119 9.379 -6.848 1.00 16.82 96 GLY A O 1
ATOM 720 N N . ASP A 1 98 ? 21.426 8.540 -5.269 1.00 20.89 97 ASP A N 1
ATOM 721 C CA . ASP A 1 98 ? 21.462 7.252 -5.954 1.00 28.18 97 ASP A CA 1
ATOM 722 C C . ASP A 1 98 ? 20.072 6.636 -6.073 1.00 15.66 97 ASP A C 1
ATOM 723 O O . ASP A 1 98 ? 19.737 5.952 -7.058 1.00 18.00 97 ASP A O 1
ATOM 728 N N . ALA A 1 99 ? 19.269 6.866 -5.032 1.00 12.28 98 ALA A N 1
ATOM 729 C CA . ALA A 1 99 ? 17.919 6.310 -5.020 1.00 15.60 98 ALA A CA 1
ATOM 730 C C . ALA A 1 99 ? 16.939 6.951 -6.012 1.00 18.16 98 ALA A C 1
ATOM 731 O O . ALA A 1 99 ? 15.938 6.344 -6.410 1.00 15.66 98 ALA A O 1
ATOM 733 N N . GLY A 1 100 ? 17.188 8.194 -6.420 1.00 12.70 99 GLY A N 1
ATOM 734 C CA . GLY A 1 100 ? 16.265 8.835 -7.339 1.00 8.05 99 GLY A CA 1
ATOM 735 C C . GLY A 1 100 ? 16.240 10.345 -7.114 1.00 12.83 99 GLY A C 1
ATOM 736 O O . GLY A 1 100 ? 17.240 10.895 -6.676 1.00 9.54 99 GLY A O 1
ATOM 737 N N . VAL A 1 101 ? 15.113 11.004 -7.413 1.00 8.13 100 VAL A N 1
ATOM 738 C CA . VAL A 1 101 ? 14.999 12.456 -7.256 1.00 5.16 100 VAL A CA 1
ATOM 739 C C . VAL A 1 101 ? 13.887 12.836 -6.323 1.00 12.60 100 VAL A C 1
ATOM 740 O O . VAL A 1 101 ? 12.842 12.217 -6.351 1.00 16.10 100 VAL A O 1
ATOM 744 N N . ALA A 1 102 ? 14.085 13.835 -5.488 1.00 6.28 101 ALA A N 1
ATOM 745 C CA . ALA A 1 102 ? 13.012 14.214 -4.601 1.00 5.99 101 ALA A CA 1
ATOM 746 C C . ALA A 1 102 ? 12.912 15.734 -4.670 1.00 17.98 101 ALA A C 1
ATOM 747 O O . ALA A 1 102 ? 13.910 16.419 -4.985 1.00 11.54 101 ALA A O 1
ATOM 749 N N . THR A 1 103 ? 11.712 16.256 -4.371 1.00 11.90 102 THR A N 1
ATOM 750 C CA . THR A 1 103 ? 11.460 17.694 -4.390 1.00 8.02 102 THR A CA 1
ATOM 751 C C . THR A 1 103 ? 10.914 18.109 -3.047 1.00 7.62 102 THR A C 1
ATOM 752 O O . THR A 1 103 ? 9.992 17.508 -2.531 1.00 9.43 102 THR A O 1
ATOM 756 N N . PHE A 1 104 ? 11.490 19.126 -2.451 1.00 7.25 103 PHE A N 1
ATOM 757 C CA . PHE A 1 104 ? 11.010 19.604 -1.168 1.00 6.34 103 PHE A CA 1
ATOM 758 C C . PHE A 1 104 ? 10.579 21.050 -1.444 1.00 12.51 103 PHE A C 1
ATOM 759 O O . PHE A 1 104 ? 11.439 21.902 -1.663 1.00 12.54 103 PHE A O 1
ATOM 767 N N . LYS A 1 105 ? 9.262 21.310 -1.485 1.00 6.40 104 LYS A N 1
ATOM 768 C CA . LYS A 1 105 ? 8.699 22.642 -1.759 1.00 7.39 104 LYS A CA 1
ATOM 769 C C . LYS A 1 105 ? 8.464 23.339 -0.413 1.00 10.97 104 LYS A C 1
ATOM 770 O O . LYS A 1 105 ? 7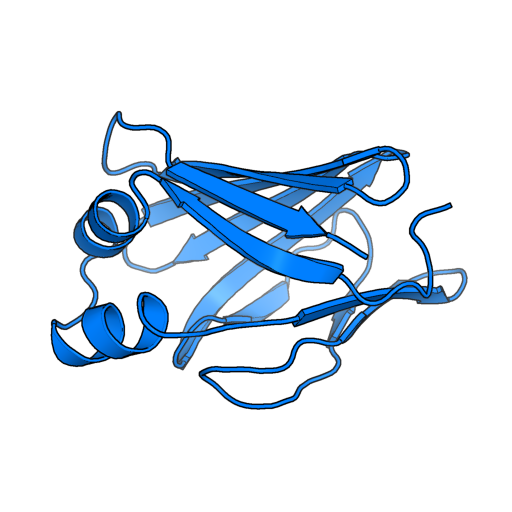.623 22.897 0.382 1.00 9.96 104 LYS A O 1
ATOM 776 N N . LYS A 1 106 ? 9.239 24.405 -0.144 1.00 6.44 105 LYS A N 1
ATOM 777 C CA . LYS A 1 106 ? 9.117 25.107 1.131 1.00 4.87 105 LYS A CA 1
ATOM 778 C C . LYS A 1 106 ? 8.371 26.412 0.960 1.00 14.16 105 LYS A C 1
ATOM 779 O O . LYS A 1 106 ? 8.856 27.304 0.305 1.00 12.51 105 LYS A O 1
ATOM 785 N N . GLU A 1 107 ? 7.191 26.505 1.539 1.00 7.64 106 GLU A N 1
ATOM 786 C CA . GLU A 1 107 ? 6.386 27.702 1.425 1.00 8.54 106 GLU A CA 1
ATOM 787 C C . GLU A 1 107 ? 6.285 28.442 2.736 1.00 12.04 106 GLU A C 1
ATOM 788 O O . GLU A 1 107 ? 5.775 27.913 3.712 1.00 9.57 106 GLU A O 1
ATOM 794 N N . TYR A 1 108 ? 6.772 29.685 2.776 1.00 7.15 107 TYR A N 1
ATOM 795 C CA . TYR A 1 108 ? 6.705 30.461 4.007 1.00 6.86 107 TYR A CA 1
ATOM 796 C C . TYR A 1 108 ? 5.551 31.457 3.983 1.00 12.81 107 TYR A C 1
ATOM 797 O O . TYR A 1 108 ? 5.322 32.091 2.976 1.00 12.47 107 TYR A O 1
ATOM 806 N N . ASN A 1 109 ? 4.839 31.567 5.090 1.00 12.81 108 ASN A N 1
ATOM 807 C CA . ASN A 1 109 ? 3.702 32.452 5.254 1.00 9.59 108 ASN A CA 1
ATOM 808 C C . ASN A 1 109 ? 3.682 32.854 6.709 1.00 15.09 108 ASN A C 1
ATOM 809 O O . ASN A 1 109 ? 3.174 32.161 7.586 1.00 14.62 108 ASN A O 1
ATOM 814 N N . GLY A 1 110 ? 4.271 33.997 6.969 1.00 13.28 109 GLY A N 1
ATOM 815 C CA . GLY A 1 110 ? 4.313 34.454 8.323 1.00 18.69 109 GLY A CA 1
ATOM 816 C C . GLY A 1 110 ? 5.154 33.489 9.114 1.00 16.14 109 GLY A C 1
ATOM 817 O O . GLY A 1 110 ? 6.223 33.042 8.664 1.00 23.32 109 GLY A O 1
ATOM 818 N N . ASP A 1 111 ? 4.624 33.183 10.285 1.00 11.76 110 ASP A N 1
ATOM 819 C CA . ASP A 1 111 ? 5.269 32.287 11.190 1.00 12.36 110 ASP A CA 1
ATOM 820 C C . ASP A 1 111 ? 5.091 30.829 10.815 1.00 16.67 110 ASP A C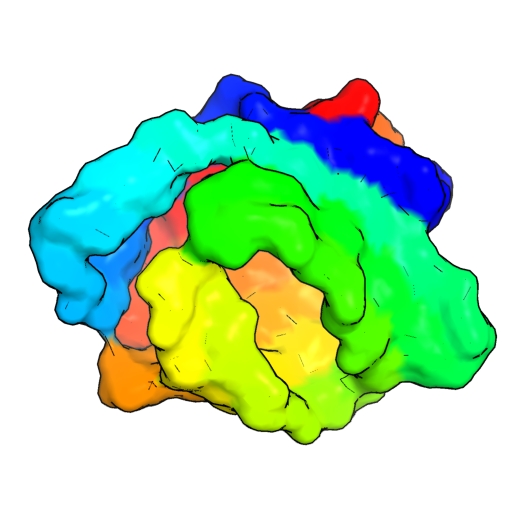 1
ATOM 821 O O . ASP A 1 111 ? 5.527 29.960 11.545 1.00 13.79 110 ASP A O 1
ATOM 826 N N . ASP A 1 112 ? 4.470 30.540 9.686 1.00 13.17 111 ASP A N 1
ATOM 827 C CA . ASP A 1 112 ? 4.333 29.140 9.334 1.00 9.82 111 ASP A CA 1
ATOM 828 C C . ASP A 1 112 ? 5.166 28.787 8.117 1.00 9.07 111 ASP A C 1
ATOM 829 O O . ASP A 1 112 ? 5.306 29.599 7.192 1.00 10.40 111 ASP A O 1
ATOM 834 N N . LEU A 1 113 ? 5.715 27.563 8.107 1.00 11.60 112 LEU A N 1
ATOM 835 C CA . LEU A 1 113 ? 6.518 27.069 6.987 1.00 6.92 112 LEU A CA 1
ATOM 836 C C . LEU A 1 113 ? 5.903 25.691 6.660 1.00 10.38 112 LEU A C 1
ATOM 837 O O . LEU A 1 113 ? 5.763 24.897 7.581 1.00 10.28 112 LEU A O 1
ATOM 842 N N . VAL A 1 114 ? 5.509 25.430 5.408 1.00 6.33 113 VAL A N 1
ATOM 843 C CA . VAL A 1 114 ? 4.925 24.144 5.051 1.00 4.99 113 VAL A CA 1
ATOM 844 C C . VAL A 1 114 ? 5.844 23.548 4.038 1.00 6.17 113 VAL A C 1
ATOM 845 O O . VAL A 1 114 ? 6.164 24.220 3.096 1.00 8.08 113 VAL A O 1
ATOM 849 N N . VAL A 1 115 ? 6.287 22.317 4.216 1.00 7.97 114 VAL A N 1
ATOM 850 C CA . VAL A 1 115 ? 7.170 21.692 3.261 1.00 8.63 114 VAL A CA 1
ATOM 851 C C . VAL A 1 115 ? 6.409 20.513 2.667 1.00 9.84 114 VAL A C 1
ATOM 852 O O . VAL A 1 115 ? 5.921 19.678 3.413 1.00 8.91 114 VAL A O 1
ATOM 856 N N . THR A 1 116 ? 6.295 20.475 1.351 1.00 9.08 115 THR A N 1
ATOM 857 C CA . THR A 1 116 ? 5.590 19.417 0.667 1.00 5.92 115 THR A CA 1
ATOM 858 C C . THR A 1 116 ? 6.684 18.630 -0.016 1.00 13.72 115 THR A C 1
ATOM 859 O O . THR A 1 116 ? 7.471 19.204 -0.744 1.00 8.18 115 THR A O 1
ATOM 863 N N . ILE A 1 117 ? 6.721 17.326 0.216 1.00 8.88 116 ILE A N 1
ATOM 864 C CA . ILE A 1 117 ? 7.739 16.498 -0.373 1.00 4.10 116 ILE A CA 1
ATOM 865 C C . ILE A 1 117 ? 7.203 15.425 -1.272 1.00 12.51 116 ILE A C 1
ATOM 866 O O . ILE A 1 117 ? 6.277 14.721 -0.882 1.00 10.43 116 ILE A O 1
ATOM 871 N N . THR A 1 118 ? 7.788 15.318 -2.462 1.00 8.58 117 THR A N 1
ATOM 872 C CA . THR A 1 118 ? 7.409 14.323 -3.454 1.00 6.72 117 THR A CA 1
ATOM 873 C C . THR A 1 118 ? 8.678 13.543 -3.827 1.00 15.60 117 THR A C 1
ATOM 874 O O . THR A 1 118 ? 9.791 14.062 -3.684 1.00 11.21 117 THR A O 1
ATOM 878 N N . SER A 1 119 ? 8.543 12.287 -4.283 1.00 11.61 118 SER A N 1
ATOM 879 C CA . SER A 1 119 ? 9.700 11.447 -4.633 1.00 15.45 118 SER A CA 1
ATOM 880 C C . SER A 1 119 ? 9.503 10.736 -5.957 1.00 17.62 118 SER A C 1
ATOM 881 O O . SER A 1 119 ? 8.377 10.489 -6.367 1.00 13.72 118 SER A O 1
ATOM 884 N N . SER A 1 120 ? 10.566 10.392 -6.649 1.00 9.62 119 SER A N 1
ATOM 885 C CA . SER A 1 120 ? 10.345 9.718 -7.914 1.00 6.85 119 SER A CA 1
ATOM 886 C C . SER A 1 120 ? 10.033 8.231 -7.695 1.00 11.15 119 SER A C 1
ATOM 887 O O . SER A 1 120 ? 9.719 7.515 -8.640 1.00 14.82 119 SER A O 1
ATOM 890 N N . ASN A 1 121 ? 10.111 7.742 -6.462 1.00 10.17 120 ASN A N 1
ATOM 891 C CA . ASN A 1 121 ? 9.825 6.324 -6.260 1.00 10.10 120 ASN A CA 1
ATOM 892 C C . ASN A 1 121 ? 8.509 5.975 -5.600 1.00 24.86 120 ASN A C 1
ATOM 893 O O . ASN A 1 121 ? 8.272 4.801 -5.333 1.00 16.00 120 ASN A O 1
ATOM 898 N N . TRP A 1 122 ? 7.666 6.968 -5.333 1.00 10.46 121 TRP A N 1
ATOM 899 C CA . TRP A 1 122 ? 6.411 6.736 -4.680 1.00 7.79 121 TRP A CA 1
ATOM 900 C C . TRP A 1 122 ? 5.435 7.768 -5.092 1.00 12.84 121 TRP A C 1
ATOM 901 O O . TRP A 1 122 ? 5.821 8.830 -5.471 1.00 13.52 121 TRP A O 1
ATOM 912 N N . ASP A 1 123 ? 4.168 7.486 -4.998 1.00 16.51 122 ASP A N 1
ATOM 913 C CA . ASP A 1 123 ? 3.170 8.455 -5.400 1.00 27.63 122 ASP A CA 1
ATOM 914 C C . ASP A 1 123 ? 2.553 9.255 -4.293 1.00 14.18 122 ASP A C 1
ATOM 915 O O . ASP A 1 123 ? 1.710 10.095 -4.557 1.00 30.99 122 ASP A O 1
ATOM 920 N N . GLY A 1 124 ? 2.934 8.988 -3.066 1.00 8.25 123 GLY A N 1
ATOM 921 C CA . GLY A 1 124 ? 2.352 9.708 -1.955 1.00 12.84 123 GLY A CA 1
ATOM 922 C C . GLY A 1 124 ? 2.940 11.106 -1.888 1.00 16.29 123 GLY A C 1
ATOM 923 O O . GLY A 1 124 ? 3.826 11.429 -2.657 1.00 15.84 123 GLY A O 1
ATOM 924 N N . VAL A 1 125 ? 2.421 11.906 -0.968 1.00 11.65 124 VAL A N 1
ATOM 925 C CA . VAL A 1 125 ? 2.846 13.283 -0.715 1.00 10.20 124 VAL A CA 1
ATOM 926 C C . VAL A 1 125 ? 3.143 13.315 0.781 1.00 14.34 124 VAL A C 1
ATOM 927 O O . VAL A 1 125 ? 2.323 12.826 1.566 1.00 10.07 124 VAL A O 1
ATOM 931 N N . ALA A 1 126 ? 4.296 13.857 1.196 1.00 7.24 125 ALA A N 1
ATOM 932 C CA . ALA A 1 126 ? 4.640 13.936 2.627 1.00 6.09 125 ALA A CA 1
ATOM 933 C C . ALA A 1 126 ? 4.629 15.415 2.978 1.00 11.43 125 ALA A C 1
ATOM 934 O O . ALA A 1 126 ? 4.910 16.218 2.083 1.00 7.07 125 ALA A O 1
ATOM 936 N N . ARG A 1 127 ? 4.308 15.760 4.234 1.00 10.16 126 ARG A N 1
ATOM 937 C CA . ARG A 1 127 ? 4.268 17.144 4.649 1.00 8.73 126 ARG A CA 1
ATOM 938 C C . ARG A 1 127 ? 4.969 17.327 5.959 1.00 10.61 126 ARG A C 1
ATOM 939 O O . ARG A 1 127 ? 4.884 16.459 6.819 1.00 9.17 126 ARG A O 1
ATOM 947 N N . ARG A 1 128 ? 5.660 18.458 6.099 1.00 6.43 127 ARG A N 1
ATOM 948 C CA . ARG A 1 128 ? 6.353 18.802 7.331 1.00 4.50 127 ARG A CA 1
ATOM 949 C C . ARG A 1 128 ? 5.900 20.226 7.618 1.00 8.75 127 ARG A C 1
ATOM 950 O O . ARG A 1 128 ? 6.003 21.082 6.758 1.00 10.32 127 ARG A O 1
ATOM 958 N N . TYR A 1 129 ? 5.359 20.441 8.803 1.00 8.96 128 TYR A N 1
ATOM 959 C CA . TYR A 1 129 ? 4.842 21.721 9.259 1.00 12.16 128 TYR A CA 1
ATOM 960 C C . TYR A 1 129 ? 5.765 22.283 10.355 1.00 18.15 128 TYR A C 1
ATOM 961 O O . TYR A 1 129 ? 6.047 21.635 11.378 1.00 10.69 128 TYR A O 1
ATOM 970 N N . TYR A 1 130 ? 6.237 23.512 10.132 1.00 6.70 129 TYR A N 1
ATOM 971 C CA . TYR A 1 130 ? 7.118 24.150 11.090 1.00 5.57 129 TYR A CA 1
ATOM 972 C C . TYR A 1 130 ? 6.524 25.491 11.498 1.00 8.31 129 TYR A C 1
ATOM 973 O O . TYR A 1 130 ? 5.746 26.081 10.763 1.00 12.13 129 TYR A O 1
ATOM 982 N N . LYS A 1 131 ? 6.901 25.946 12.669 1.00 8.98 130 LYS A N 1
ATOM 983 C CA . LYS A 1 131 ? 6.422 27.190 13.194 1.00 15.60 130 LYS A CA 1
ATOM 984 C C . LYS A 1 131 ? 7.567 28.008 13.831 1.00 13.64 130 LYS A C 1
ATOM 985 O O . LYS A 1 131 ? 8.442 27.477 14.504 1.00 10.63 130 LYS A O 1
ATOM 991 N N . ALA A 1 132 ? 7.552 29.325 13.612 1.00 15.77 131 ALA A N 1
ATOM 992 C CA . ALA A 1 132 ? 8.532 30.248 14.159 1.00 13.25 131 ALA A CA 1
ATOM 993 C C . ALA A 1 132 ? 7.799 30.889 15.320 1.00 20.89 131 ALA A C 1
ATOM 994 O O . ALA A 1 132 ? 6.593 30.747 15.464 1.00 22.77 131 ALA A O 1
#

Secondary structure (DSSP, 8-state):
--TT--EEEEEEESHHHHHHTTT--HHHHHHH----EE-EEEETTEEEE---TT----EEE-TT--EEEEETTTEEEEEEEEEETTEEEEEEEETTEEEEEEEEEETTEEEEEEEETTEEEEEEEEEE-

Foldseek 3Di:
DQAFDKWKWDDKFCPLVVVVLQVDDPVLSVQQVVWTKIWHKHDDPQKIWIWMAIACGTDIDIDGAADWAWDADRNGFTWIWHWHDDPQWIWIWTQHPSGIKIWIWGDDPQKIKTWIDTPRDGDIMIIIIGD

Sequence (131 aa):
SYLGKVYSLVKQENFDGFLKSAGLSDDKIQALVSSDKPTQKMEANGDSYSNTSSTGGGGAKTVSFKSGVEFDDVIGAGDSVKSMYTVDGNVVTHVVKGDAGVATFKKEYNGDDLVVTITSSNWDGVARRYYKA

InterPro do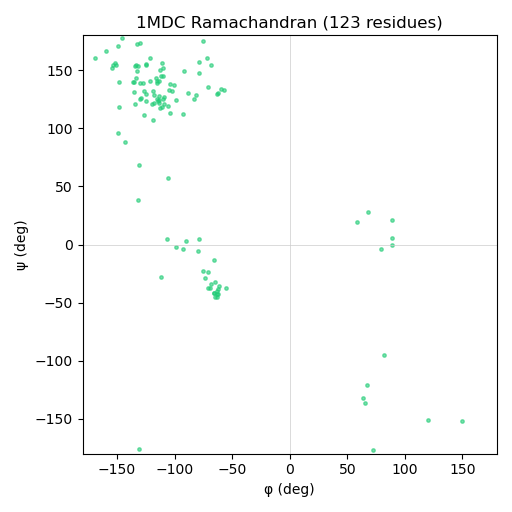mains:
  IPR000463 Cytosolic fatty-acid bin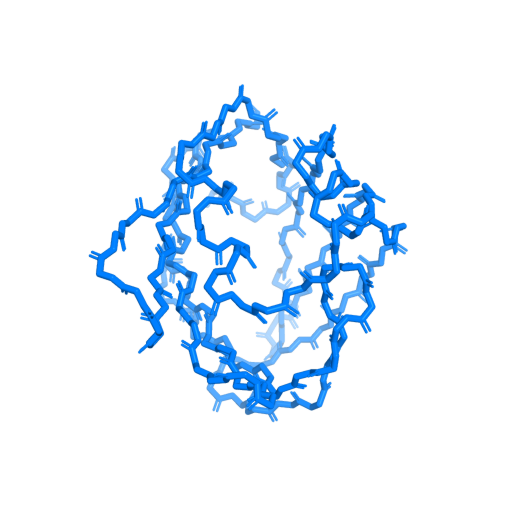ding [PR00178] (4-26)
  IPR000463 Cytosolic fatty-acid binding [PR00178] (63-79)
  IPR000463 Cytosolic fatty-acid binding [PR00178] (112-132)
  IPR000463 Cytosolic fatty-acid binding [PS00214] (6-23)
  IPR000566 Lipocalin/cytosolic fatty-acid binding domain [PF00061] (8-117)
  IPR012674 Calycin [G3DSA:2.40.128.20] (1-132)
  IPR012674 Calycin [SSF50814] (1-131)
  IPR031259 Intracellular lipid binding protein [PTHR11955] (5-130)

Organism: Manduca sexta (NCBI:txid7130)

Nearest PDB structures (foldseek):
  1mdc-assembly1_A  TM=1.008E+00  e=9.224E-23  Manduca sexta
  3rzy-assembly1_A  TM=9.120E-01  e=1.398E-10  Homo sapiens
  7yf1-assembly1_A  TM=8.942E-01  e=1.714E-10  Mus musculus
  7fzt-assembly1_A  TM=9.050E-01  e=2.578E-10  Homo sapiens
  7ntp-assembly2_B  TM=8.957E-01  e=3.655E-09  Homo sapiens

Solvent-accessible surface area: 6996 Å² total